Protein AF-A0A496SRZ9-F1 (afdb_monomer)

Secondary structure (DSSP, 8-state):
--HHHHHT-EEEE-TTS-EEEEEEEEEPSSSTT-EEEEEEEEEHHHHHHHHHHHHHTT----EEEEETTEEEEEEEEETTTEEEEEEEPPPP--

Solvent-accessible surface area (backbone atoms only — not comparable to full-atom values): 5675 Å² total; per-residue (Å²): 134,70,73,73,56,68,82,45,56,50,80,49,76,51,92,89,59,68,27,42,37,42,44,34,75,46,70,43,82,91,48,89,78,47,74,46,78,36,52,40,33,32,57,37,67,62,54,53,53,49,53,51,52,41,42,76,72,70,47,86,63,72,52,76,48,73,45,62,88,33,53,32,36,42,35,35,69,47,74,100,82,42,72,50,76,47,77,44,68,50,55,89,77,134

pLDDT: mean 73.65, std 16.54, range [28.25, 93.44]

Sequence (94 aa):
ELDNLHENLTISTESEKESIRIETYVVDTSDKKSTHNLKSVYPVDFILGITNTLYNLGMREIEMSFGTEFPMRLSSLLHETGKVIYYIAPRIID

Nearest PDB structures (foldseek):
  8wu8-assembly1_A  TM=5.364E-01  e=3.430E+00  Homo sapiens
  6c19-assembly1_A  TM=2.954E-01  e=9.241E-01  Homo sapiens
  5xfj-assembly1_A  TM=2.844E-01  e=1.431E+00  Homo sapiens
  7ybo-assembly1_A  TM=2.758E-01  e=1.215E+00  Homo sapiens
  9cd5-assembly1_A  TM=2.768E-01  e=2.471E+00  Homo sapiens

Radius of gyration: 14.79 Å; Cα contacts (8 Å, |Δi|>4): 153; chains: 1; bounding box: 43×20×37 Å

Mean predicted aligned error: 9.75 Å

Foldseek 3Di:
DPPVFVVFWDWDQDDPAGKTWTWGWDQDPVDRPDTDTWIFIFHPCVVCVVVVVCVVVVFPDWDWDDGRQAWIWIKTADPPDRMDIDTTGTDDDD

Structure (mmCIF, N/CA/C/O backbone):
data_AF-A0A496SRZ9-F1
#
_entry.id   AF-A0A496SRZ9-F1
#
loop_
_atom_site.group_PDB
_atom_site.id
_atom_site.type_symbol
_atom_site.label_atom_id
_atom_site.label_alt_id
_atom_site.label_comp_id
_atom_site.label_asym_id
_atom_site.label_entity_id
_atom_site.label_seq_id
_atom_site.pdbx_PDB_ins_code
_atom_site.Cartn_x
_atom_site.Cartn_y
_atom_site.Cartn_z
_atom_site.occupancy
_atom_site.B_iso_or_equiv
_atom_site.auth_seq_id
_atom_site.auth_comp_id
_atom_site.auth_asym_id
_atom_site.auth_atom_id
_atom_site.pdbx_PDB_model_num
ATOM 1 N N . GLU A 1 1 ? 10.945 7.139 15.600 1.00 38.12 1 GLU A N 1
ATOM 2 C CA . GLU A 1 1 ? 11.337 6.212 14.510 1.00 38.12 1 GLU A CA 1
ATOM 3 C C . GLU A 1 1 ? 10.503 6.370 13.230 1.00 38.12 1 GLU A C 1
ATOM 5 O O . GLU A 1 1 ? 10.974 5.927 12.195 1.00 38.12 1 GLU A O 1
ATOM 10 N N . LEU A 1 2 ? 9.343 7.055 13.242 1.00 30.06 2 LEU A N 1
ATOM 11 C CA . LEU A 1 2 ? 8.571 7.361 12.020 1.00 30.06 2 LEU A CA 1
ATOM 12 C C . LEU A 1 2 ? 9.036 8.620 11.255 1.00 30.06 2 LEU A C 1
ATOM 14 O O . LEU A 1 2 ? 8.788 8.725 10.057 1.00 30.06 2 LEU A O 1
ATOM 18 N N . ASP A 1 3 ? 9.719 9.560 11.914 1.00 28.25 3 ASP A N 1
ATOM 19 C CA . ASP A 1 3 ? 9.913 10.912 11.358 1.00 28.25 3 ASP A CA 1
ATOM 20 C C . ASP A 1 3 ? 10.879 10.981 10.158 1.00 28.25 3 ASP A C 1
ATOM 22 O O . ASP A 1 3 ? 10.699 11.816 9.278 1.00 28.25 3 ASP A O 1
ATOM 26 N N . ASN A 1 4 ? 11.846 10.060 10.043 1.00 35.91 4 ASN A N 1
ATOM 27 C CA . ASN A 1 4 ? 12.822 10.064 8.937 1.00 35.91 4 ASN A CA 1
ATOM 28 C C . ASN A 1 4 ? 12.283 9.502 7.608 1.00 35.91 4 ASN A C 1
ATOM 30 O O . ASN A 1 4 ? 12.940 9.647 6.574 1.00 35.91 4 ASN A O 1
ATOM 34 N N . LEU A 1 5 ? 11.120 8.839 7.613 1.00 44.22 5 LEU A N 1
ATOM 35 C CA . LEU A 1 5 ? 10.544 8.275 6.388 1.00 44.22 5 LEU A CA 1
ATOM 36 C C . LEU A 1 5 ? 9.919 9.372 5.512 1.00 44.22 5 LEU A C 1
ATOM 38 O O . LEU A 1 5 ? 9.932 9.270 4.288 1.00 44.22 5 LEU A O 1
A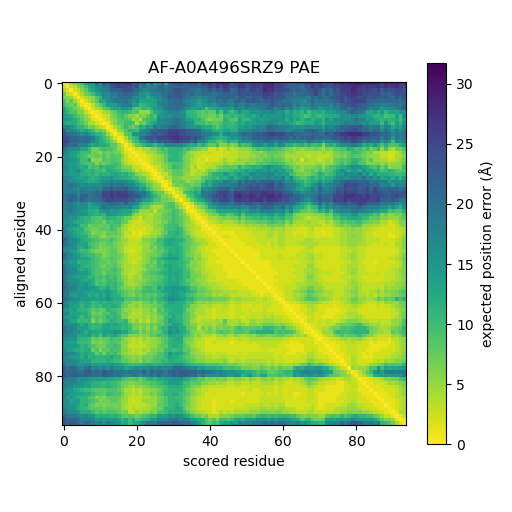TOM 42 N N . HIS A 1 6 ? 9.400 10.433 6.139 1.00 45.06 6 HIS A N 1
ATOM 43 C CA . HIS A 1 6 ? 8.678 11.504 5.455 1.00 45.06 6 HIS A CA 1
ATOM 44 C C . HIS A 1 6 ? 9.585 12.390 4.592 1.00 45.06 6 HIS A C 1
ATOM 46 O O . HIS A 1 6 ? 9.147 12.836 3.535 1.00 45.06 6 HIS A O 1
ATOM 52 N N . GLU A 1 7 ? 10.841 12.614 4.991 1.00 44.69 7 GLU A N 1
ATOM 53 C CA . GLU A 1 7 ? 11.769 13.479 4.242 1.00 44.69 7 GLU A CA 1
ATOM 54 C C . GLU A 1 7 ? 12.348 12.808 2.986 1.00 44.69 7 GLU A C 1
ATOM 56 O O . GLU A 1 7 ? 12.714 13.490 2.033 1.00 44.69 7 GLU A O 1
ATOM 61 N N . ASN A 1 8 ? 12.392 11.471 2.954 1.00 48.47 8 ASN A N 1
ATOM 62 C CA . ASN A 1 8 ? 13.003 10.698 1.866 1.00 48.47 8 ASN A CA 1
ATOM 63 C C . ASN A 1 8 ? 11.978 10.000 0.963 1.00 48.47 8 ASN A C 1
ATOM 65 O O . ASN A 1 8 ? 12.361 9.176 0.134 1.00 48.47 8 ASN A O 1
ATOM 69 N N . LEU A 1 9 ? 10.682 10.262 1.150 1.00 52.62 9 LEU A N 1
ATOM 70 C CA . LEU A 1 9 ? 9.621 9.670 0.346 1.00 52.62 9 LEU A CA 1
ATOM 71 C C . LEU A 1 9 ? 9.312 10.576 -0.847 1.00 52.62 9 LEU A C 1
ATOM 73 O O . LEU A 1 9 ? 8.568 11.547 -0.728 1.00 52.62 9 LEU A O 1
ATOM 77 N N . THR A 1 10 ? 9.848 10.236 -2.018 1.00 56.72 10 THR A N 1
ATOM 78 C CA . THR A 1 10 ? 9.438 10.900 -3.261 1.00 56.72 10 THR A CA 1
ATOM 79 C C . THR A 1 10 ? 8.275 10.132 -3.877 1.00 56.72 10 THR A C 1
ATOM 81 O O . THR A 1 10 ? 8.448 8.990 -4.298 1.00 56.72 10 THR A O 1
ATOM 84 N N . ILE A 1 11 ? 7.097 10.761 -3.931 1.00 59.25 11 ILE A N 1
ATOM 85 C CA . ILE A 1 11 ? 5.935 10.273 -4.683 1.00 59.25 11 ILE A CA 1
ATOM 86 C C . ILE A 1 11 ? 5.836 11.090 -5.968 1.00 59.25 11 ILE A C 1
ATOM 88 O O . ILE A 1 11 ? 5.542 12.284 -5.923 1.00 59.25 11 ILE A O 1
ATOM 92 N N . SER A 1 12 ? 6.068 10.452 -7.113 1.00 58.41 12 SER A N 1
ATOM 93 C CA . SER A 1 12 ? 5.849 11.062 -8.426 1.00 58.41 12 SER A CA 1
ATOM 94 C C . SER A 1 12 ? 4.752 10.335 -9.201 1.00 58.41 12 SER A C 1
ATOM 96 O O . SER A 1 12 ? 4.608 9.112 -9.125 1.00 58.41 12 SER A O 1
ATOM 98 N N . THR A 1 13 ? 3.969 11.115 -9.946 1.00 54.22 13 TH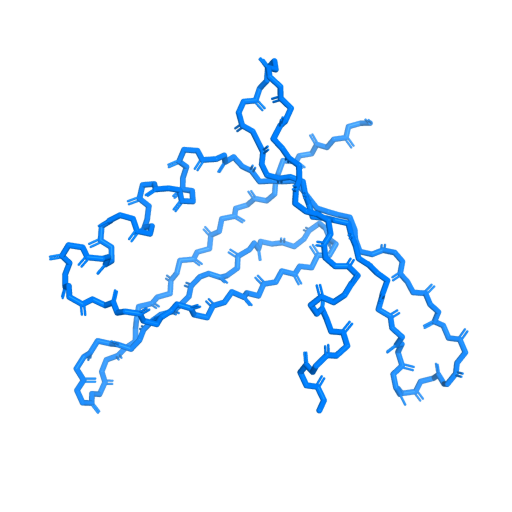R A N 1
ATOM 99 C CA . THR A 1 13 ? 2.964 10.640 -10.901 1.00 54.22 13 THR A CA 1
ATOM 100 C C . THR A 1 13 ? 3.503 10.869 -12.313 1.00 54.22 13 THR A C 1
ATOM 102 O O . THR A 1 13 ? 3.569 12.011 -12.766 1.00 54.22 13 THR A O 1
ATOM 105 N N . GLU A 1 14 ? 3.928 9.814 -13.011 1.00 51.97 14 GLU A N 1
ATOM 106 C CA . GLU A 1 14 ? 4.366 9.912 -14.414 1.00 51.97 14 GLU A CA 1
ATOM 107 C C . GLU A 1 14 ? 3.178 9.702 -15.376 1.00 51.97 14 GLU A C 1
ATOM 109 O O . GLU A 1 14 ? 2.414 8.743 -15.261 1.00 51.97 14 GLU A O 1
ATOM 114 N N . SER A 1 15 ? 3.028 10.631 -16.327 1.00 49.81 15 SER A N 1
ATOM 115 C CA . SER A 1 15 ? 1.824 10.896 -17.137 1.00 49.81 15 SER A CA 1
ATOM 116 C C . SER A 1 15 ? 1.556 9.931 -18.307 1.00 49.81 15 SER A C 1
ATOM 118 O O . SER A 1 15 ? 0.624 10.168 -19.071 1.00 49.81 1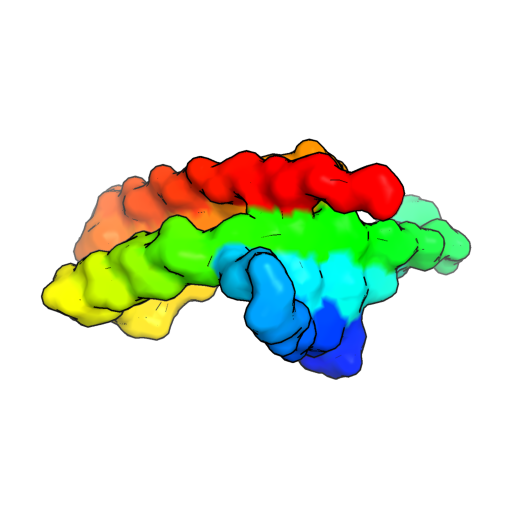5 SER A O 1
ATOM 120 N N . GLU A 1 16 ? 2.323 8.855 -18.487 1.00 48.53 16 GLU A N 1
ATOM 121 C CA . GLU A 1 16 ? 2.074 7.907 -19.595 1.00 48.53 16 GLU A CA 1
ATOM 122 C C . GLU A 1 16 ? 1.458 6.577 -19.137 1.00 48.53 16 GLU A C 1
ATOM 124 O O . GLU A 1 16 ? 0.872 5.847 -19.935 1.00 48.53 16 GLU A O 1
ATOM 129 N N . LYS A 1 17 ? 1.525 6.278 -17.835 1.00 57.41 17 LYS A N 1
ATOM 130 C CA . LYS A 1 17 ? 0.852 5.149 -17.185 1.00 57.41 17 LYS A CA 1
ATOM 131 C C . LYS A 1 17 ? 0.592 5.562 -15.740 1.00 57.41 17 LYS A C 1
ATOM 133 O O . LYS A 1 17 ? 1.526 5.480 -14.953 1.00 57.41 17 LYS A O 1
ATOM 138 N N . GLU A 1 18 ? -0.625 5.973 -15.384 1.00 70.31 18 GLU A N 1
ATOM 139 C CA . GLU A 1 18 ? -0.982 6.475 -14.042 1.00 70.31 18 GLU A CA 1
ATOM 140 C C . GLU A 1 18 ? -0.479 5.529 -12.929 1.00 70.31 18 GLU A C 1
ATOM 142 O O . GLU A 1 18 ? -1.068 4.487 -12.623 1.00 70.31 18 GLU A O 1
ATOM 147 N N . SER A 1 19 ? 0.696 5.845 -12.378 1.00 73.81 19 SER A N 1
ATOM 148 C CA . SER A 1 19 ? 1.414 5.005 -11.418 1.00 73.81 19 SER A CA 1
ATOM 149 C C . SER A 1 19 ? 2.036 5.867 -10.329 1.00 73.81 19 SER A C 1
ATOM 151 O O . SER A 1 19 ? 2.501 6.973 -10.594 1.00 73.81 19 SER A O 1
ATOM 153 N N . ILE A 1 20 ? 2.054 5.330 -9.113 1.00 75.75 20 ILE A N 1
ATOM 154 C CA . ILE A 1 20 ? 2.746 5.892 -7.957 1.00 75.75 20 ILE A CA 1
ATOM 155 C C . ILE A 1 20 ? 4.101 5.207 -7.881 1.00 75.75 20 ILE A C 1
ATOM 157 O O . ILE A 1 20 ? 4.163 3.993 -7.675 1.00 75.75 20 ILE A O 1
ATOM 161 N N . ARG A 1 21 ? 5.177 5.979 -8.054 1.00 78.81 21 ARG A N 1
ATOM 162 C CA . ARG A 1 21 ? 6.544 5.523 -7.797 1.00 78.81 21 ARG A CA 1
ATOM 163 C C . ARG A 1 21 ? 6.942 5.916 -6.384 1.00 78.81 21 ARG A C 1
ATOM 165 O O . ARG A 1 21 ? 6.798 7.074 -6.011 1.00 78.81 21 ARG A O 1
ATOM 172 N N . ILE A 1 22 ? 7.428 4.940 -5.630 1.00 73.69 22 ILE A N 1
ATOM 173 C CA . ILE A 1 22 ? 7.990 5.121 -4.299 1.00 73.69 22 ILE A CA 1
ATOM 174 C C . ILE A 1 22 ? 9.469 4.774 -4.385 1.00 73.69 22 ILE A C 1
ATOM 176 O O . ILE A 1 22 ? 9.823 3.633 -4.693 1.00 73.69 22 ILE A O 1
ATOM 180 N N . GLU A 1 23 ? 10.305 5.770 -4.120 1.00 75.75 23 GLU A N 1
ATOM 181 C CA . GLU A 1 23 ? 11.751 5.624 -3.995 1.00 75.75 23 GLU A CA 1
ATOM 182 C C . GLU A 1 23 ? 12.181 6.213 -2.653 1.00 75.75 23 GLU A C 1
ATOM 184 O O . GLU A 1 23 ? 11.907 7.383 -2.375 1.00 75.75 23 GLU A O 1
ATOM 189 N N . THR A 1 24 ? 12.778 5.388 -1.791 1.00 72.00 24 THR A N 1
ATOM 190 C CA . THR A 1 24 ? 13.218 5.814 -0.459 1.00 72.00 24 THR A CA 1
ATOM 191 C C . THR A 1 24 ? 14.441 5.034 0.013 1.00 72.00 24 THR A C 1
ATOM 193 O O . THR A 1 24 ? 14.613 3.859 -0.311 1.00 72.00 24 THR A O 1
ATOM 196 N N . TYR A 1 25 ? 15.298 5.683 0.799 1.00 67.69 25 TYR A N 1
ATOM 197 C CA . TYR A 1 25 ? 16.494 5.068 1.367 1.00 67.69 25 TYR A CA 1
ATOM 198 C 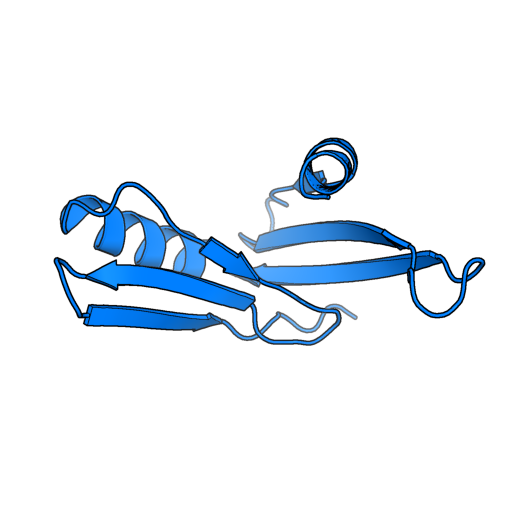C . TYR A 1 25 ? 16.193 4.552 2.769 1.00 67.69 25 TYR A C 1
ATOM 200 O O . TYR A 1 25 ? 15.916 5.331 3.681 1.00 67.69 25 TYR A O 1
ATOM 208 N N . VAL A 1 26 ? 16.279 3.237 2.950 1.00 68.44 26 VAL A N 1
ATOM 209 C CA . VAL A 1 26 ? 16.106 2.597 4.255 1.00 68.44 26 VAL A CA 1
ATOM 210 C C . VAL A 1 26 ? 17.481 2.267 4.822 1.00 68.44 26 VAL A C 1
ATOM 212 O O . VAL A 1 26 ? 18.295 1.622 4.161 1.00 68.44 26 VAL A O 1
ATOM 215 N N . VAL A 1 27 ? 17.745 2.730 6.044 1.00 65.00 27 VAL A N 1
ATOM 216 C CA . VAL A 1 27 ? 18.930 2.348 6.820 1.00 65.00 27 VAL A CA 1
ATOM 217 C C . VAL A 1 27 ? 18.558 1.129 7.650 1.00 65.00 27 VAL A C 1
ATOM 219 O O . VAL A 1 27 ? 17.671 1.221 8.501 1.00 65.00 27 VAL A O 1
ATOM 222 N N . ASP A 1 28 ? 19.219 -0.002 7.412 1.00 57.38 28 ASP A N 1
ATOM 223 C CA . ASP A 1 28 ? 19.017 -1.185 8.241 1.00 57.38 28 ASP A CA 1
ATOM 224 C C . ASP A 1 28 ? 19.601 -0.928 9.639 1.00 57.38 28 ASP A C 1
ATOM 226 O O . ASP A 1 28 ? 20.786 -0.633 9.815 1.00 57.38 28 ASP A O 1
ATOM 230 N N . THR A 1 29 ? 18.752 -0.969 10.663 1.00 58.16 29 THR A N 1
ATOM 231 C CA . THR A 1 29 ? 19.174 -0.750 12.052 1.00 58.16 29 THR A CA 1
ATOM 232 C C . THR A 1 29 ? 19.807 -1.995 12.671 1.00 58.16 29 THR A C 1
ATOM 234 O O . THR A 1 29 ? 20.472 -1.878 13.705 1.00 58.16 29 THR A O 1
ATOM 237 N N . SER A 1 30 ? 19.642 -3.167 12.042 1.00 58.03 30 SER A N 1
ATOM 238 C CA . SER A 1 30 ? 20.257 -4.427 12.473 1.00 58.03 30 SER A CA 1
ATOM 239 C C . SER A 1 30 ? 21.736 -4.509 12.087 1.00 58.03 30 SER A C 1
ATOM 241 O O . SER A 1 30 ? 22.550 -5.015 12.862 1.00 58.03 30 SER A O 1
ATOM 243 N N . ASP A 1 31 ? 22.097 -3.911 10.952 1.00 53.81 31 ASP A N 1
ATOM 244 C CA . ASP A 1 31 ? 23.452 -3.868 10.425 1.00 53.81 31 ASP A CA 1
ATOM 245 C C . ASP A 1 31 ? 23.765 -2.412 10.054 1.00 53.81 31 ASP A C 1
ATOM 247 O O . ASP A 1 31 ? 23.407 -1.936 8.982 1.00 53.81 31 ASP A O 1
ATOM 251 N N . LYS A 1 32 ? 24.375 -1.670 10.996 1.00 54.12 32 LYS A N 1
ATOM 252 C CA . LYS A 1 32 ? 24.518 -0.189 11.054 1.00 54.12 32 LYS A CA 1
ATOM 253 C C . LYS A 1 32 ? 25.214 0.501 9.853 1.00 54.12 32 LYS A C 1
ATOM 255 O O . LYS A 1 32 ? 25.732 1.609 10.001 1.00 54.12 32 LYS A O 1
ATOM 260 N N . LYS A 1 33 ? 25.307 -0.135 8.686 1.00 53.25 33 LYS A N 1
ATOM 261 C CA . LYS A 1 33 ? 26.007 0.345 7.490 1.00 53.25 33 LYS A CA 1
ATOM 262 C C . LYS A 1 33 ? 25.306 0.064 6.160 1.00 53.25 33 LYS A C 1
ATOM 264 O O . LYS A 1 33 ? 25.813 0.560 5.155 1.00 53.25 33 LYS A O 1
ATOM 269 N N . SER A 1 34 ? 24.203 -0.685 6.099 1.00 51.41 34 SER A N 1
ATOM 270 C CA . SER A 1 34 ? 23.522 -0.905 4.818 1.00 51.41 34 SER A CA 1
ATOM 271 C C . SER A 1 34 ? 22.403 0.113 4.597 1.00 51.41 34 SER A C 1
ATOM 273 O O . SER A 1 34 ? 21.391 0.159 5.294 1.00 51.41 34 SER A O 1
ATOM 275 N N . THR A 1 35 ? 22.612 0.973 3.603 1.00 61.56 35 THR A N 1
ATOM 276 C CA . THR A 1 35 ? 21.553 1.762 2.979 1.00 61.56 35 THR A CA 1
ATOM 277 C C . THR A 1 35 ? 21.022 0.979 1.787 1.00 61.56 35 THR A C 1
ATOM 279 O O . THR A 1 35 ? 21.756 0.691 0.841 1.00 61.56 35 THR A O 1
ATOM 282 N N . HIS A 1 36 ? 19.741 0.631 1.818 1.00 67.38 36 HIS A N 1
ATOM 283 C CA . HIS A 1 36 ? 19.067 0.013 0.682 1.00 67.38 36 HIS A CA 1
ATOM 284 C C . HIS A 1 36 ? 18.112 1.021 0.049 1.00 67.38 36 HIS A C 1
ATOM 286 O O . HIS A 1 36 ? 17.330 1.669 0.745 1.00 67.38 36 HIS A O 1
ATOM 292 N N . ASN A 1 37 ? 18.192 1.165 -1.276 1.00 72.25 37 ASN A N 1
ATOM 293 C CA . ASN A 1 37 ? 17.207 1.926 -2.031 1.00 72.25 37 ASN A CA 1
ATOM 294 C C . ASN A 1 37 ? 15.985 1.030 -2.255 1.00 72.25 37 ASN A C 1
ATOM 296 O O . ASN A 1 37 ? 16.062 0.016 -2.954 1.00 72.25 37 ASN A O 1
ATOM 300 N N . LEU A 1 38 ? 14.874 1.385 -1.622 1.00 74.00 38 LEU A N 1
ATOM 301 C CA . LEU A 1 38 ? 13.593 0.743 -1.833 1.00 74.00 38 LEU A CA 1
ATOM 302 C C . LEU A 1 38 ? 12.912 1.439 -3.003 1.00 74.00 38 LEU A C 1
ATOM 304 O O . LEU A 1 38 ? 12.479 2.585 -2.886 1.00 74.00 38 LEU A O 1
ATOM 308 N N . LYS A 1 39 ? 12.776 0.707 -4.110 1.00 78.69 39 LYS A N 1
ATOM 309 C CA . LYS A 1 39 ? 12.080 1.156 -5.315 1.00 78.69 39 LYS A CA 1
ATOM 310 C C . LYS A 1 39 ? 10.876 0.263 -5.575 1.00 78.69 39 LYS A C 1
ATOM 312 O O . LYS A 1 39 ? 11.005 -0.953 -5.700 1.00 78.69 39 LYS A O 1
ATOM 317 N N . SER A 1 40 ? 9.698 0.865 -5.668 1.00 82.12 40 SER A N 1
ATOM 318 C CA . SER A 1 40 ? 8.470 0.156 -6.028 1.00 82.12 40 SER A CA 1
ATOM 319 C C . SER A 1 40 ? 7.527 1.064 -6.81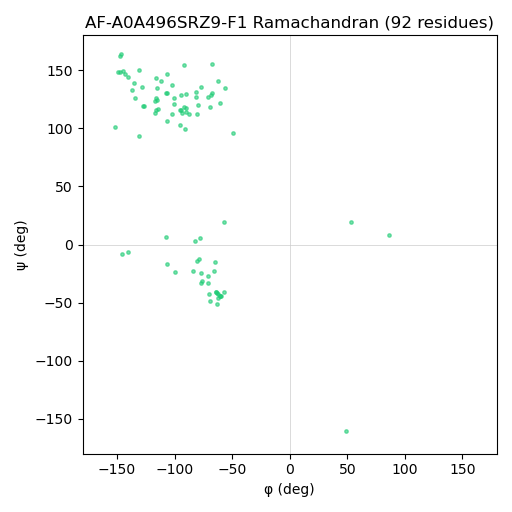1 1.00 82.12 40 SER A C 1
ATOM 321 O O . SER A 1 40 ? 7.526 2.282 -6.635 1.00 82.12 40 SER A O 1
ATOM 323 N N . VAL A 1 41 ? 6.749 0.479 -7.722 1.00 84.88 41 VAL A N 1
ATOM 324 C CA . VAL A 1 41 ? 5.747 1.202 -8.512 1.00 84.88 41 VAL A CA 1
ATOM 325 C C . VAL A 1 41 ? 4.417 0.489 -8.401 1.00 84.88 41 VAL A C 1
ATOM 327 O O . VAL A 1 41 ? 4.356 -0.727 -8.535 1.00 84.88 41 VAL A O 1
ATOM 330 N N . TYR A 1 42 ? 3.346 1.247 -8.205 1.00 86.44 42 TYR A N 1
ATOM 331 C CA . TYR A 1 42 ? 1.994 0.717 -8.060 1.00 86.44 42 TYR A CA 1
ATOM 332 C C . TYR A 1 42 ? 1.019 1.466 -8.968 1.00 86.44 42 TYR A C 1
ATOM 334 O O . TYR A 1 42 ? 1.226 2.647 -9.245 1.00 86.44 42 TYR A O 1
ATOM 342 N N . PRO A 1 43 ? -0.049 0.811 -9.448 1.00 86.44 43 PRO A N 1
ATOM 343 C CA . PRO A 1 43 ? -1.078 1.476 -10.241 1.00 86.44 43 PRO A CA 1
ATOM 344 C C . PRO A 1 43 ? -1.886 2.478 -9.397 1.00 86.44 43 PRO A C 1
ATOM 346 O O . PRO A 1 43 ? -2.415 2.113 -8.344 1.00 86.44 43 PRO A O 1
ATOM 349 N N . VAL A 1 44 ? -2.018 3.719 -9.881 1.00 84.69 44 VAL A N 1
ATOM 350 C CA . VAL A 1 44 ? -2.753 4.800 -9.189 1.00 84.69 44 VAL A CA 1
ATOM 351 C C . VAL A 1 44 ? -4.217 4.427 -8.976 1.00 84.69 44 VAL A C 1
ATOM 353 O O . VAL A 1 44 ? -4.721 4.591 -7.868 1.00 84.69 44 VAL A O 1
ATOM 356 N N . ASP A 1 45 ? -4.878 3.874 -9.995 1.00 85.44 45 ASP A N 1
ATOM 357 C CA . ASP A 1 45 ? -6.323 3.601 -9.978 1.00 85.44 45 ASP A CA 1
ATOM 358 C C . ASP A 1 45 ? -6.749 2.708 -8.818 1.00 85.44 45 ASP A C 1
ATOM 360 O O . ASP A 1 45 ? -7.764 2.956 -8.168 1.00 85.44 45 ASP A O 1
ATOM 364 N N . PHE A 1 46 ? -5.953 1.678 -8.518 1.00 88.31 46 PHE A N 1
ATOM 365 C CA . PHE A 1 46 ? -6.244 0.776 -7.407 1.00 88.31 46 PHE A CA 1
ATOM 366 C C . PHE A 1 46 ? -6.057 1.477 -6.067 1.00 88.31 46 PHE A C 1
ATOM 368 O O . PHE A 1 46 ? -6.898 1.329 -5.182 1.00 88.31 46 PHE A O 1
ATOM 375 N N . ILE A 1 47 ? -4.986 2.262 -5.920 1.00 88.06 47 ILE A N 1
ATOM 376 C CA . ILE A 1 47 ? -4.720 3.000 -4.685 1.00 88.06 47 ILE A CA 1
ATOM 377 C C . ILE A 1 47 ? -5.841 4.014 -4.443 1.00 88.06 47 ILE A C 1
ATOM 379 O O . ILE A 1 47 ? -6.452 3.979 -3.379 1.00 88.06 47 ILE A O 1
ATOM 383 N N . LEU A 1 48 ? -6.172 4.847 -5.434 1.00 87.00 48 LEU A N 1
ATOM 384 C CA . LEU A 1 48 ? -7.241 5.843 -5.325 1.00 87.00 48 LEU A CA 1
ATOM 385 C C . LEU A 1 48 ? -8.621 5.207 -5.146 1.00 87.00 48 LEU A C 1
ATOM 387 O O . LEU A 1 48 ? -9.415 5.682 -4.339 1.00 87.00 48 LEU A O 1
ATOM 391 N N . GLY A 1 49 ? -8.922 4.123 -5.863 1.00 88.50 49 GLY A N 1
ATOM 392 C CA . GLY A 1 49 ? -10.191 3.412 -5.723 1.00 88.50 49 GLY A CA 1
ATOM 393 C C . GLY A 1 49 ? -10.393 2.873 -4.305 1.00 88.50 49 GLY A C 1
ATOM 394 O O . GLY A 1 49 ? -11.465 3.045 -3.717 1.00 88.50 49 GLY A O 1
ATOM 395 N N . ILE A 1 50 ? -9.348 2.279 -3.721 1.00 90.44 50 ILE A N 1
ATOM 396 C CA . ILE A 1 50 ? -9.381 1.746 -2.355 1.00 90.44 50 ILE A CA 1
ATOM 397 C C . ILE A 1 50 ? -9.459 2.880 -1.329 1.00 90.44 50 ILE A C 1
ATOM 399 O O . ILE A 1 50 ? -10.324 2.835 -0.453 1.00 90.44 50 ILE A O 1
ATOM 403 N N . THR A 1 51 ? -8.610 3.907 -1.427 1.00 88.25 51 THR A N 1
ATOM 404 C CA . THR A 1 51 ? -8.603 5.014 -0.455 1.00 88.25 51 THR A CA 1
ATOM 405 C C . THR A 1 51 ? -9.909 5.802 -0.484 1.00 88.25 51 THR A C 1
ATOM 407 O O . THR A 1 51 ? -10.451 6.089 0.580 1.00 88.25 51 THR A O 1
ATOM 410 N N . ASN A 1 52 ? -10.481 6.064 -1.665 1.00 88.81 52 ASN A N 1
ATOM 411 C CA . ASN A 1 52 ? -11.790 6.712 -1.792 1.00 88.81 52 ASN A CA 1
ATOM 412 C C . ASN A 1 52 ? -12.911 5.861 -1.190 1.00 88.81 52 ASN A C 1
ATOM 414 O O . ASN A 1 52 ? -13.783 6.384 -0.499 1.00 88.81 52 ASN A O 1
ATOM 418 N N . THR A 1 53 ? -12.887 4.543 -1.412 1.00 89.06 53 THR A N 1
ATOM 419 C CA . THR A 1 53 ? -13.874 3.632 -0.813 1.00 89.06 53 THR A CA 1
ATOM 420 C C . THR A 1 53 ? -13.784 3.658 0.712 1.00 89.06 53 THR A C 1
ATOM 422 O O . THR A 1 53 ? -14.801 3.802 1.384 1.00 89.06 53 THR A O 1
ATOM 425 N N . LEU A 1 54 ? -12.571 3.578 1.267 1.00 87.56 54 LEU A N 1
ATOM 426 C CA . LEU A 1 54 ? -12.338 3.655 2.711 1.00 87.56 54 LEU A CA 1
ATOM 427 C C . LEU A 1 54 ? -12.777 5.002 3.295 1.00 87.56 54 LEU A C 1
ATOM 429 O O . LEU A 1 54 ? -13.450 5.033 4.325 1.00 87.56 54 LEU A O 1
ATOM 433 N N . TYR A 1 55 ? -12.471 6.100 2.606 1.00 86.69 55 TYR A N 1
ATOM 434 C CA . TYR A 1 55 ? -12.902 7.438 2.999 1.00 86.69 55 TYR A CA 1
ATOM 435 C C . TYR A 1 55 ? -14.431 7.560 3.045 1.00 86.69 55 TYR A C 1
ATOM 437 O O . TYR A 1 55 ? -14.986 8.057 4.024 1.00 86.69 55 TYR A O 1
ATOM 445 N N . ASN A 1 56 ? -15.126 7.029 2.034 1.00 88.25 56 ASN A N 1
ATOM 446 C CA . ASN A 1 56 ? -16.591 7.013 1.980 1.00 88.25 56 ASN A CA 1
ATOM 447 C C . ASN A 1 56 ? -17.226 6.145 3.080 1.00 88.25 56 ASN A C 1
ATOM 449 O O . ASN A 1 56 ? -18.370 6.383 3.462 1.00 88.25 56 ASN A O 1
ATOM 453 N N . LEU A 1 57 ? -16.486 5.174 3.622 1.00 85.50 57 LEU A N 1
ATOM 454 C CA . LEU A 1 57 ? -16.882 4.388 4.796 1.00 85.50 57 LEU A CA 1
ATOM 455 C C . LEU A 1 57 ? -16.586 5.103 6.129 1.00 85.50 57 LEU A C 1
ATOM 457 O O . LEU A 1 57 ? -16.818 4.536 7.194 1.00 85.50 57 LEU A O 1
ATOM 461 N N . GLY A 1 58 ? -16.081 6.340 6.090 1.00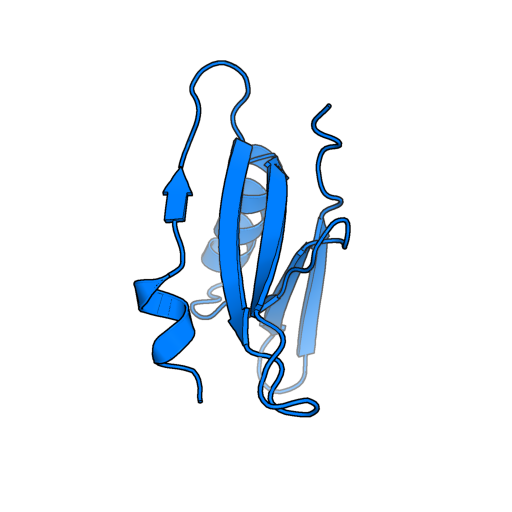 86.44 58 GLY A N 1
ATOM 462 C CA . GLY A 1 58 ? -15.759 7.141 7.270 1.00 86.44 58 GLY A CA 1
ATOM 463 C C . GLY A 1 58 ? -14.361 6.894 7.839 1.00 86.44 58 GLY A C 1
ATOM 464 O O . GLY A 1 58 ? -14.042 7.426 8.904 1.00 86.44 58 GLY A O 1
ATOM 465 N N . MET A 1 59 ? -13.515 6.128 7.146 1.00 85.88 59 MET A N 1
ATOM 466 C CA . MET A 1 59 ? -12.149 5.848 7.586 1.00 85.88 59 MET A CA 1
ATOM 467 C C . MET A 1 5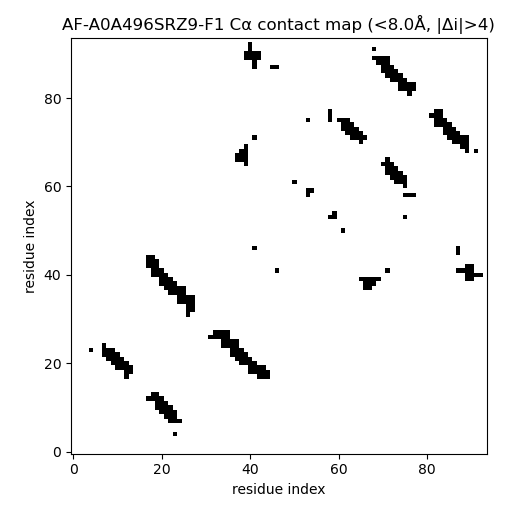9 ? -11.242 7.032 7.262 1.00 85.88 59 MET A C 1
ATOM 469 O O . MET A 1 59 ? -11.090 7.418 6.104 1.00 85.88 59 MET A O 1
ATOM 473 N N . ARG A 1 60 ? -10.638 7.619 8.297 1.00 80.62 60 ARG A N 1
ATOM 474 C CA . ARG A 1 60 ? -9.764 8.799 8.162 1.00 80.62 60 ARG A CA 1
ATOM 475 C C . ARG A 1 60 ? -8.282 8.459 8.179 1.00 80.62 60 ARG A C 1
ATOM 477 O O . ARG A 1 60 ? -7.481 9.224 7.655 1.00 80.62 60 ARG A O 1
ATOM 484 N N . GLU A 1 61 ? -7.935 7.320 8.765 1.00 84.38 61 GLU A N 1
ATOM 485 C CA . GLU A 1 61 ? -6.558 6.870 8.922 1.00 84.38 61 GLU A CA 1
ATOM 486 C C . GLU A 1 61 ? -6.348 5.576 8.136 1.00 84.38 61 GLU A C 1
ATOM 488 O O . GLU A 1 61 ? -7.098 4.602 8.275 1.00 84.38 61 GLU A O 1
ATOM 493 N N . ILE A 1 62 ? -5.331 5.586 7.276 1.00 87.38 62 ILE A N 1
ATOM 494 C CA . ILE A 1 62 ? -4.922 4.445 6.461 1.00 87.38 62 ILE A CA 1
ATOM 495 C C . ILE A 1 62 ? -3.429 4.240 6.698 1.00 87.38 62 ILE A C 1
ATOM 497 O O . ILE A 1 62 ? -2.615 5.111 6.403 1.00 87.38 62 ILE A O 1
ATOM 501 N N . GLU A 1 63 ? -3.073 3.072 7.217 1.00 87.12 63 GLU A N 1
ATOM 502 C CA . GLU A 1 63 ? -1.689 2.624 7.316 1.00 87.12 63 GLU A CA 1
ATOM 503 C C . GLU A 1 63 ? 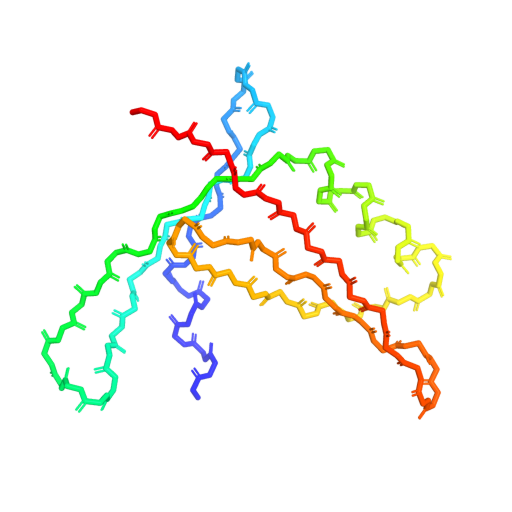-1.247 2.056 5.966 1.00 87.12 63 GLU A C 1
ATOM 505 O O . GLU A 1 63 ? -1.928 1.200 5.393 1.00 87.12 63 GLU A O 1
ATOM 510 N N . MET A 1 64 ? -0.083 2.490 5.489 1.00 86.12 64 MET A N 1
ATOM 511 C CA . MET A 1 64 ? 0.541 2.002 4.262 1.00 86.12 64 MET A CA 1
ATOM 512 C C . MET A 1 64 ? 1.861 1.301 4.595 1.00 86.12 64 MET A C 1
ATOM 514 O O . MET A 1 64 ? 2.661 1.809 5.376 1.00 86.12 64 MET A O 1
ATOM 518 N N . SER A 1 65 ? 2.103 0.131 4.008 1.00 84.44 65 SER A N 1
ATOM 519 C CA . SER A 1 65 ? 3.384 -0.583 4.096 1.00 84.44 65 SER A CA 1
ATOM 520 C C . SER A 1 65 ? 3.782 -1.088 2.713 1.00 84.44 65 SER A C 1
ATOM 522 O O . SER A 1 65 ? 2.931 -1.575 1.974 1.00 84.44 65 SER A O 1
ATOM 524 N N . PHE A 1 66 ? 5.055 -0.989 2.350 1.00 83.12 66 PHE A N 1
ATOM 525 C CA . PHE A 1 66 ? 5.565 -1.397 1.039 1.00 83.12 66 PHE A CA 1
ATOM 526 C C . PHE A 1 66 ? 7.003 -1.922 1.159 1.00 83.12 66 PHE A C 1
ATOM 528 O O . PHE A 1 66 ? 7.677 -1.673 2.157 1.00 83.12 66 PHE A O 1
ATOM 535 N N . GLY A 1 67 ? 7.457 -2.657 0.144 1.00 77.06 67 GLY A N 1
ATOM 536 C CA . GLY A 1 67 ? 8.788 -3.266 0.064 1.00 77.06 67 GLY A CA 1
ATOM 537 C C . GLY A 1 67 ? 9.291 -3.310 -1.381 1.00 77.06 67 GLY A C 1
ATOM 538 O O . GLY A 1 67 ? 8.497 -3.165 -2.312 1.00 77.06 67 GLY A O 1
ATOM 539 N N . THR A 1 68 ? 10.593 -3.524 -1.582 1.00 71.31 68 THR A N 1
ATOM 540 C CA . THR A 1 68 ? 11.157 -3.784 -2.918 1.00 71.31 68 THR A CA 1
ATOM 541 C C . THR A 1 68 ? 10.523 -5.050 -3.488 1.00 71.31 68 THR A C 1
ATOM 543 O O . THR A 1 68 ? 10.575 -6.093 -2.842 1.00 71.31 68 THR A O 1
ATOM 546 N N . GLU A 1 69 ? 9.883 -4.946 -4.656 1.00 66.69 69 GLU A N 1
ATOM 547 C CA . GLU A 1 69 ? 9.163 -6.052 -5.320 1.00 66.69 69 GLU A CA 1
ATOM 548 C C . GLU A 1 69 ? 8.109 -6.764 -4.443 1.00 66.69 69 GLU A C 1
ATOM 550 O O . GLU A 1 69 ? 7.667 -7.873 -4.746 1.00 66.69 69 GLU A O 1
ATOM 555 N N . PHE A 1 70 ? 7.653 -6.114 -3.370 1.00 80.50 70 PHE A N 1
ATOM 556 C CA . PHE A 1 70 ? 6.671 -6.663 -2.441 1.00 80.50 70 PHE A CA 1
ATOM 557 C C . PHE A 1 70 ? 5.309 -5.978 -2.628 1.00 80.50 70 PHE A C 1
ATOM 559 O O . PHE A 1 70 ? 5.271 -4.786 -2.931 1.00 80.50 70 PHE A O 1
ATOM 566 N N . PRO A 1 71 ? 4.173 -6.674 -2.433 1.00 88.12 71 PRO A N 1
ATOM 567 C CA . PRO A 1 71 ? 2.863 -6.034 -2.472 1.00 88.12 71 PRO A CA 1
ATOM 568 C C . PRO A 1 71 ? 2.741 -4.878 -1.472 1.00 88.12 71 PRO A C 1
ATOM 570 O O . PRO A 1 71 ? 3.067 -5.026 -0.292 1.00 88.12 71 PRO A O 1
ATOM 573 N N . MET A 1 72 ? 2.191 -3.748 -1.916 1.00 89.81 72 MET A N 1
ATOM 574 C CA . MET A 1 72 ? 1.781 -2.678 -1.013 1.00 89.81 72 MET A CA 1
ATOM 575 C C . MET A 1 72 ? 0.609 -3.169 -0.172 1.00 89.81 72 MET A C 1
ATOM 577 O O . MET A 1 72 ? -0.387 -3.662 -0.700 1.00 89.81 72 MET A O 1
ATOM 581 N N . ARG A 1 73 ? 0.711 -2.990 1.139 1.00 92.12 73 ARG A N 1
ATOM 582 C CA . ARG A 1 73 ? -0.353 -3.229 2.103 1.00 92.12 73 ARG A CA 1
ATOM 583 C C . ARG A 1 73 ? -0.987 -1.899 2.489 1.00 92.12 73 ARG A C 1
ATOM 585 O O . ARG A 1 73 ? -0.312 -1.042 3.050 1.00 92.12 73 ARG A O 1
ATOM 592 N N . LEU A 1 74 ? -2.286 -1.762 2.247 1.00 90.75 74 LEU A N 1
ATOM 593 C CA . LEU A 1 74 ? -3.112 -0.690 2.803 1.00 90.75 74 LEU A CA 1
ATOM 594 C C . LEU A 1 74 ? -3.995 -1.283 3.890 1.00 90.75 74 LEU A C 1
ATOM 596 O O . LEU A 1 74 ? -4.642 -2.306 3.662 1.00 90.75 74 LEU A O 1
ATOM 600 N N . SER A 1 75 ? -4.043 -0.672 5.068 1.00 91.19 75 SER A N 1
ATOM 601 C CA . SER A 1 75 ? -4.915 -1.164 6.128 1.00 91.19 75 SER A CA 1
ATOM 602 C C . SER A 1 75 ? -5.548 -0.064 6.953 1.00 91.19 75 SER A C 1
ATOM 604 O O . SER A 1 75 ? -4.944 0.976 7.185 1.00 91.19 75 SER A O 1
ATOM 606 N N . SER A 1 76 ? -6.772 -0.310 7.404 1.00 89.31 76 SER A N 1
ATOM 607 C CA . SER A 1 76 ? -7.525 0.617 8.244 1.00 89.31 76 SER A CA 1
ATOM 608 C C . SER A 1 76 ? -8.371 -0.162 9.249 1.00 89.31 76 SER A C 1
ATOM 610 O O . SER A 1 76 ? -8.765 -1.304 8.986 1.00 89.31 76 SER A O 1
ATOM 612 N N . LEU A 1 77 ? -8.608 0.424 10.420 1.00 87.62 77 LEU A N 1
ATOM 613 C CA . LEU A 1 77 ? -9.434 -0.173 11.467 1.00 87.62 77 LEU A CA 1
ATOM 614 C C . LEU A 1 77 ? -10.913 0.079 11.162 1.00 87.62 77 LEU A C 1
ATOM 616 O O . LEU A 1 77 ? -11.324 1.215 10.976 1.00 87.62 77 LEU A O 1
ATOM 620 N N . LEU A 1 78 ? -11.716 -0.982 11.135 1.00 81.00 78 LEU A N 1
ATOM 621 C CA . LEU A 1 78 ? -13.168 -0.922 11.000 1.00 81.00 78 LEU A CA 1
ATOM 622 C C . LEU A 1 78 ? -13.809 -0.976 12.395 1.00 81.00 78 LEU A C 1
ATOM 624 O O . LEU A 1 78 ? -13.917 -2.057 12.976 1.00 81.00 78 LEU A O 1
ATOM 628 N N . HIS A 1 79 ? -14.273 0.163 12.917 1.00 74.75 79 HIS A N 1
ATOM 629 C CA . HIS A 1 79 ? -14.882 0.264 14.256 1.00 74.75 79 HIS A CA 1
ATOM 630 C C . HIS A 1 79 ? -14.030 -0.407 15.365 1.00 74.75 79 HIS A C 1
ATOM 632 O O . HIS A 1 79 ? -12.827 -0.588 15.209 1.00 74.75 79 HIS A O 1
ATOM 638 N N . GLU A 1 80 ? -14.626 -0.737 16.515 1.00 71.94 80 GLU A N 1
ATOM 639 C CA . GLU A 1 80 ? -13.897 -1.103 17.741 1.00 71.94 80 GLU A CA 1
ATOM 640 C C . GLU A 1 80 ? -13.066 -2.399 17.659 1.00 71.94 80 GLU A C 1
ATOM 642 O O . GLU A 1 80 ? -12.225 -2.623 18.525 1.00 71.94 80 GLU A O 1
ATOM 647 N N . THR A 1 81 ? -13.265 -3.266 16.657 1.00 76.56 81 THR A N 1
ATOM 648 C CA . THR A 1 81 ? -12.571 -4.575 16.609 1.00 76.56 81 THR A CA 1
ATOM 649 C C . THR A 1 81 ? -12.205 -5.097 15.216 1.00 76.56 81 THR A C 1
ATOM 651 O O . THR A 1 81 ? -11.494 -6.098 15.114 1.00 76.56 81 THR A O 1
ATOM 654 N N . GLY A 1 82 ? -12.652 -4.462 14.129 1.00 84.94 82 GLY A N 1
ATOM 655 C CA . GLY A 1 82 ? -12.371 -4.926 12.771 1.00 84.94 82 GLY A CA 1
ATOM 656 C C . GLY A 1 82 ? -11.114 -4.291 12.178 1.00 84.94 82 GLY A C 1
ATOM 657 O O . GLY A 1 82 ? -10.743 -3.171 12.514 1.00 84.94 82 GLY A O 1
ATOM 658 N N . LYS A 1 83 ? -10.468 -4.974 11.231 1.00 88.81 83 LYS A N 1
ATOM 659 C CA . LYS A 1 83 ? -9.421 -4.390 10.379 1.00 88.81 83 LYS A CA 1
ATOM 660 C C . LYS A 1 83 ? -9.635 -4.847 8.946 1.00 88.81 83 LYS A C 1
ATOM 662 O O . LYS A 1 83 ? -9.828 -6.035 8.701 1.00 88.81 83 LYS A O 1
ATOM 667 N N . VAL A 1 84 ? -9.582 -3.911 8.005 1.00 89.56 84 VAL A N 1
ATOM 668 C CA . VAL A 1 84 ? -9.554 -4.211 6.571 1.00 89.56 84 VAL A CA 1
ATOM 669 C C . VAL A 1 84 ? -8.132 -4.063 6.059 1.00 89.56 84 VAL A C 1
ATOM 671 O O . VAL A 1 84 ? -7.414 -3.142 6.454 1.00 89.56 84 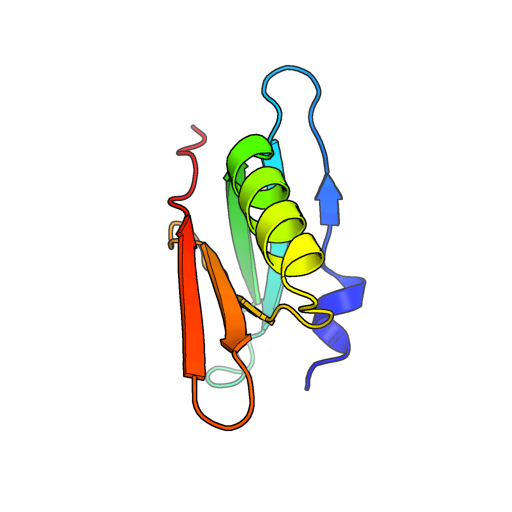VAL A O 1
ATOM 674 N N . ILE A 1 85 ? -7.710 -5.003 5.216 1.00 92.81 85 ILE A N 1
ATOM 675 C CA . ILE A 1 85 ? -6.365 -5.043 4.648 1.00 92.81 85 ILE A CA 1
ATOM 676 C C . ILE A 1 85 ? -6.483 -5.328 3.152 1.00 92.81 85 ILE A C 1
ATOM 678 O O . ILE A 1 85 ? -7.083 -6.324 2.757 1.00 92.81 85 ILE A O 1
ATOM 682 N N . TYR A 1 86 ? -5.880 -4.466 2.340 1.00 93.44 86 TYR A N 1
ATOM 683 C CA . TYR A 1 86 ? -5.735 -4.638 0.901 1.00 93.44 86 TYR A CA 1
ATOM 684 C C . TYR A 1 86 ? -4.268 -4.869 0.558 1.00 93.44 86 TYR A C 1
ATOM 686 O O . TYR A 1 86 ? -3.391 -4.207 1.114 1.00 93.44 86 TYR A O 1
ATOM 694 N N . TYR A 1 87 ? -4.023 -5.775 -0.385 1.00 93.12 87 TYR A N 1
ATOM 695 C CA . TYR A 1 87 ? -2.706 -6.018 -0.963 1.00 93.12 87 TYR A CA 1
ATOM 696 C C . TYR A 1 87 ? -2.732 -5.655 -2.446 1.00 93.12 87 TYR A C 1
ATOM 698 O O . TYR A 1 87 ? -3.561 -6.169 -3.195 1.00 93.12 87 TYR A O 1
ATOM 706 N N . ILE A 1 88 ? -1.828 -4.772 -2.864 1.00 91.44 88 ILE A N 1
ATOM 707 C CA . ILE A 1 88 ? -1.703 -4.292 -4.241 1.00 91.44 88 ILE A CA 1
ATOM 708 C C . ILE A 1 88 ? -0.346 -4.750 -4.763 1.00 91.44 88 ILE A C 1
ATOM 710 O O . ILE A 1 88 ? 0.693 -4.347 -4.242 1.00 91.44 88 ILE A O 1
ATOM 714 N N . ALA A 1 89 ? -0.350 -5.610 -5.779 1.00 90.69 89 ALA A N 1
ATOM 715 C CA . ALA A 1 89 ? 0.886 -6.067 -6.400 1.00 90.69 89 ALA A CA 1
ATOM 716 C C . ALA A 1 89 ? 1.645 -4.883 -7.038 1.00 90.69 89 ALA A C 1
ATOM 718 O O . ALA A 1 89 ? 1.007 -4.001 -7.629 1.00 90.69 89 ALA A O 1
ATOM 719 N N . PRO A 1 90 ? 2.985 -4.847 -6.938 1.00 88.62 90 PRO A N 1
ATOM 720 C CA . PRO A 1 90 ? 3.774 -3.853 -7.645 1.00 88.62 90 PRO A CA 1
ATOM 721 C C . PRO A 1 90 ? 3.709 -4.103 -9.157 1.00 88.62 90 PRO A C 1
ATOM 723 O O . PRO A 1 90 ? 3.499 -5.224 -9.623 1.00 88.62 90 PRO A O 1
ATOM 726 N N . ARG A 1 91 ? 3.920 -3.049 -9.941 1.00 84.75 91 ARG A N 1
ATOM 727 C CA . ARG A 1 91 ? 4.241 -3.167 -11.361 1.00 84.75 91 ARG A CA 1
ATOM 728 C C . ARG A 1 91 ? 5.707 -3.562 -11.492 1.00 84.75 91 ARG A C 1
ATOM 730 O O . ARG A 1 91 ? 6.563 -2.974 -10.835 1.00 84.75 91 ARG A O 1
ATOM 737 N N . ILE A 1 92 ? 5.977 -4.517 -12.376 1.00 77.50 92 ILE A N 1
ATOM 738 C CA . ILE A 1 92 ? 7.337 -4.798 -12.834 1.00 77.50 92 ILE A CA 1
ATOM 739 C C . ILE A 1 92 ? 7.752 -3.621 -13.720 1.00 77.50 92 ILE A C 1
ATOM 741 O O . ILE A 1 92 ? 7.011 -3.231 -14.626 1.00 77.50 92 ILE A O 1
ATOM 745 N N . ILE A 1 93 ? 8.892 -3.020 -13.405 1.00 64.94 93 ILE A N 1
ATOM 746 C CA . ILE A 1 93 ? 9.501 -1.943 -14.182 1.00 64.94 93 ILE A CA 1
ATOM 747 C C . ILE A 1 93 ? 10.829 -2.526 -14.655 1.00 64.94 93 ILE A C 1
ATOM 749 O O . ILE A 1 93 ? 11.668 -2.827 -13.807 1.00 64.94 93 ILE A O 1
ATOM 753 N N . ASP A 1 94 ? 10.972 -2.737 -15.962 1.00 56.75 94 ASP A N 1
ATOM 754 C CA . ASP A 1 94 ? 12.261 -3.082 -16.578 1.00 56.75 94 ASP A CA 1
ATOM 755 C C . ASP A 1 94 ? 13.256 -1.911 -16.472 1.00 56.75 94 ASP A C 1
ATOM 757 O O . ASP A 1 94 ? 12.809 -0.735 -16.538 1.00 56.75 94 ASP A O 1
#